Protein AF-H6VLN2-F1 (afdb_monomer_lite)

Radius of gyration: 15.15 Å; chains: 1; bounding box: 35×36×29 Å

InterPro domains:
  IPR022158 Inositol phosphatase [PF12456] (1-63)
  IPR034753 hSac2 domain [PS51791] (1-112)
  IPR040242 Tumor protein p63-regulated gene 1-like [PTHR31108] (1-113)

Sequence (113 aa):
KERLVLLTDNCLLVVFFDFVASKIHSFKRIVLKNLTSVKIGPFEYPPNSLMPRRAGTGVQLYWSREEATAVQKWNPFNRDIPYAIFSSHPLIERTLRDPDVYRVETFHVALVQ

Organism: Branchiostoma belcheri (NCBI:txid7741)

Foldseek 3Di:
DDWDWDDDPFWIKTFDADPVVRDTPDIDIGTLVQWPDKDKDFPFDDPPDPDDTDGFMKIKTARDPDQDDPVLVPDPPRPPHRMDMDTFDPCLVVDPDDSLSRHVVNVVVVSVD

Secondary structure (DSSP, 8-state):
---EEEE-SSEEEEEEEETTTTEEEEEEEEEGGG--EEEEEE----TT-SSPP--SEEEEEE--SSPPPHHHHH-TT----SEEEEE--GGGGT-SS-GGGG-HHHHHHHHH-

Structure (mmCIF, N/CA/C/O backbone):
data_AF-H6VLN2-F1
#
_entry.id   AF-H6VLN2-F1
#
loop_
_atom_site.group_PDB
_atom_site.id
_atom_site.type_symbol
_atom_site.label_atom_id
_atom_site.label_alt_id
_atom_site.label_comp_id
_atom_site.label_asym_id
_atom_site.label_entity_id
_atom_site.label_seq_id
_atom_site.pdbx_PDB_ins_code
_atom_site.Cartn_x
_atom_site.Cartn_y
_atom_site.Cartn_z
_atom_site.occupancy
_atom_site.B_iso_or_equiv
_atom_site.auth_seq_id
_atom_site.auth_comp_id
_atom_site.auth_asym_id
_atom_site.auth_atom_id
_atom_site.pdbx_PDB_model_num
ATOM 1 N N . LYS A 1 1 ? 12.086 3.810 -1.258 1.00 66.94 1 LYS A N 1
ATOM 2 C CA . LYS A 1 1 ? 12.331 2.850 -0.154 1.00 66.94 1 LYS A CA 1
ATOM 3 C C . LYS A 1 1 ? 11.311 1.741 -0.299 1.00 66.94 1 LYS A C 1
ATOM 5 O O . LYS A 1 1 ? 10.127 2.005 -0.113 1.00 66.94 1 LYS A O 1
ATOM 10 N N . GLU A 1 2 ? 11.767 0.587 -0.765 1.00 77.88 2 GLU A N 1
ATOM 11 C CA . GLU A 1 2 ? 10.911 -0.553 -1.083 1.00 77.88 2 GLU A CA 1
ATOM 12 C C . GLU A 1 2 ? 10.279 -1.118 0.192 1.00 77.88 2 GLU A C 1
ATOM 14 O O . GLU A 1 2 ? 10.823 -0.994 1.293 1.00 77.88 2 GLU A O 1
ATOM 19 N N . ARG A 1 3 ? 9.076 -1.665 0.048 1.00 88.88 3 ARG A N 1
ATOM 20 C CA . ARG A 1 3 ? 8.321 -2.278 1.136 1.00 88.88 3 ARG A CA 1
ATOM 21 C C . ARG A 1 3 ? 7.825 -3.623 0.645 1.00 88.88 3 ARG A C 1
ATOM 23 O O . ARG A 1 3 ? 7.325 -3.711 -0.473 1.00 88.88 3 ARG A O 1
ATOM 30 N N . LEU A 1 4 ? 7.937 -4.636 1.489 1.00 92.81 4 LEU A N 1
ATOM 31 C CA . LEU A 1 4 ? 7.297 -5.920 1.259 1.00 92.81 4 LEU A CA 1
ATOM 32 C C . LEU A 1 4 ? 5.866 -5.836 1.783 1.00 92.81 4 LEU A C 1
ATOM 34 O O . LEU A 1 4 ? 5.635 -5.349 2.893 1.00 92.81 4 LEU A O 1
ATOM 38 N N . VAL A 1 5 ? 4.915 -6.282 0.972 1.00 94.25 5 VAL A N 1
ATOM 39 C CA . VAL A 1 5 ? 3.496 -6.310 1.318 1.00 94.25 5 VAL A CA 1
ATOM 40 C C . VAL A 1 5 ? 3.067 -7.767 1.335 1.00 94.25 5 VAL A C 1
ATOM 42 O O . VAL A 1 5 ? 3.162 -8.450 0.322 1.00 94.25 5 VAL A O 1
ATOM 45 N N . LEU A 1 6 ? 2.644 -8.244 2.502 1.00 94.62 6 LEU A N 1
ATOM 46 C CA . LEU A 1 6 ? 2.216 -9.622 2.714 1.00 94.62 6 LEU A CA 1
ATOM 47 C C . LEU A 1 6 ? 0.736 -9.607 3.078 1.00 94.62 6 LEU A C 1
ATOM 49 O O . LEU A 1 6 ? 0.349 -9.018 4.092 1.00 94.62 6 LEU A O 1
ATOM 53 N N . LEU A 1 7 ? -0.078 -10.233 2.239 1.00 94.62 7 LEU A N 1
ATOM 54 C CA . LEU A 1 7 ? -1.498 -10.427 2.487 1.00 94.62 7 LEU A CA 1
ATOM 55 C C . LEU A 1 7 ? -1.706 -11.795 3.141 1.00 94.62 7 LEU A C 1
ATOM 57 O O . LEU A 1 7 ? -1.158 -12.795 2.689 1.00 94.62 7 LEU A O 1
ATOM 61 N N . THR A 1 8 ? -2.472 -11.814 4.224 1.00 94.44 8 THR A N 1
ATOM 62 C CA . THR A 1 8 ? -2.917 -13.029 4.919 1.00 94.44 8 THR A CA 1
ATOM 63 C C . THR A 1 8 ? -4.428 -12.964 5.084 1.00 94.44 8 THR A C 1
ATOM 65 O O . THR A 1 8 ? -5.002 -11.886 4.939 1.00 94.44 8 THR A O 1
ATOM 68 N N . ASP A 1 9 ? -5.047 -14.060 5.513 1.00 93.38 9 ASP A N 1
ATOM 69 C CA . ASP A 1 9 ? -6.502 -14.165 5.692 1.00 93.38 9 ASP A CA 1
ATOM 70 C C . ASP A 1 9 ? -7.102 -13.085 6.611 1.00 93.38 9 ASP A C 1
ATOM 72 O O . ASP A 1 9 ? -8.268 -12.725 6.495 1.00 93.38 9 ASP A O 1
ATOM 76 N N . ASN A 1 10 ? -6.321 -12.563 7.567 1.00 94.69 10 ASN A N 1
ATOM 77 C CA . ASN A 1 10 ? -6.834 -11.669 8.612 1.00 94.69 10 ASN A CA 1
ATOM 78 C C . ASN A 1 10 ? -6.149 -10.300 8.662 1.00 94.69 10 ASN A C 1
ATOM 80 O O . ASN A 1 10 ? -6.691 -9.350 9.243 1.00 94.69 10 ASN A O 1
ATOM 84 N N . CYS A 1 11 ? -4.937 -10.175 8.125 1.00 95.56 11 CYS A N 1
ATOM 85 C CA . CYS A 1 11 ? -4.209 -8.914 8.140 1.00 95.56 11 CYS A CA 1
ATOM 86 C C . CYS A 1 11 ? -3.291 -8.724 6.935 1.00 95.56 11 CYS A C 1
ATOM 88 O O . CYS A 1 11 ? -2.747 -9.667 6.368 1.00 95.56 11 CYS A O 1
ATOM 90 N N . LEU A 1 12 ? -3.044 -7.459 6.628 1.00 95.31 12 LEU A N 1
ATOM 91 C CA . LEU A 1 12 ? -2.002 -7.006 5.730 1.00 95.31 12 LEU A CA 1
ATOM 92 C C . LEU A 1 12 ? -0.775 -6.594 6.548 1.00 95.31 12 LEU A C 1
ATOM 94 O O . LEU A 1 12 ? -0.880 -5.778 7.469 1.00 95.31 12 LEU A O 1
ATOM 98 N N . LEU A 1 13 ? 0.394 -7.124 6.208 1.00 95.75 13 LEU A N 1
ATOM 99 C CA . LEU A 1 13 ? 1.664 -6.733 6.808 1.00 95.75 13 LEU A CA 1
ATOM 100 C C . LEU A 1 13 ? 2.483 -5.927 5.798 1.00 95.75 13 LEU A C 1
ATOM 102 O O . LEU A 1 13 ? 2.842 -6.419 4.732 1.00 95.75 13 LEU A O 1
ATOM 106 N N . VAL A 1 14 ? 2.798 -4.684 6.151 1.00 94.31 14 VAL A N 1
ATOM 107 C CA . VAL A 1 14 ? 3.656 -3.795 5.364 1.00 94.31 14 VAL A CA 1
ATOM 108 C C . VAL A 1 14 ? 5.008 -3.708 6.057 1.00 94.31 14 VAL A C 1
ATOM 110 O O . VAL A 1 14 ? 5.137 -3.065 7.100 1.00 94.31 14 VAL A O 1
ATOM 113 N N . VAL A 1 15 ? 6.020 -4.352 5.490 1.00 95.00 15 VAL A N 1
ATOM 114 C CA . VAL A 1 15 ? 7.366 -4.441 6.059 1.00 95.00 15 VAL A CA 1
ATOM 115 C C . VAL A 1 15 ? 8.294 -3.499 5.309 1.00 95.00 15 VAL A C 1
ATOM 117 O O . VAL A 1 15 ? 8.486 -3.611 4.100 1.00 95.00 15 VAL A O 1
ATOM 120 N N . PHE A 1 16 ? 8.902 -2.566 6.031 1.00 92.69 16 PHE A N 1
ATOM 121 C CA . PHE A 1 16 ? 10.002 -1.775 5.511 1.00 92.69 16 PHE A CA 1
ATOM 122 C C . PHE A 1 16 ? 11.298 -2.563 5.711 1.00 92.69 16 PHE A C 1
ATOM 124 O O . PHE A 1 16 ? 11.855 -2.615 6.811 1.00 92.69 16 PHE A O 1
ATOM 131 N N . PHE A 1 17 ? 11.728 -3.207 4.631 1.00 92.44 17 PHE A N 1
ATOM 132 C CA . PHE A 1 17 ? 12.889 -4.080 4.594 1.00 92.44 17 PHE A CA 1
ATOM 133 C C . PHE A 1 17 ? 14.069 -3.374 3.922 1.00 92.44 17 PHE A C 1
ATOM 135 O O . PHE A 1 17 ? 13.911 -2.695 2.907 1.00 92.44 17 PHE A O 1
ATOM 142 N N . ASP A 1 18 ? 15.250 -3.515 4.510 1.00 90.75 18 ASP A N 1
ATOM 143 C CA . ASP A 1 18 ? 16.517 -3.088 3.934 1.00 90.75 18 ASP A CA 1
ATOM 144 C C . ASP A 1 18 ? 17.152 -4.297 3.245 1.00 90.75 18 ASP A C 1
ATOM 146 O O . ASP A 1 18 ? 17.666 -5.193 3.912 1.00 90.75 18 ASP A O 1
ATOM 150 N N . PHE A 1 19 ? 17.085 -4.327 1.913 1.00 86.00 19 PHE A N 1
ATOM 151 C CA . PHE A 1 19 ? 17.624 -5.427 1.113 1.00 86.00 19 PHE A CA 1
ATOM 152 C C . PHE A 1 19 ? 19.153 -5.476 1.099 1.00 86.00 19 PHE A C 1
ATOM 154 O O . PHE A 1 19 ? 19.712 -6.547 0.890 1.00 86.00 19 PHE A O 1
ATOM 161 N N . VAL A 1 20 ? 19.834 -4.353 1.349 1.00 90.06 20 VAL A N 1
ATOM 162 C CA . VAL A 1 20 ? 21.303 -4.313 1.368 1.00 90.06 20 VAL A CA 1
ATOM 163 C C . VAL A 1 20 ? 21.811 -4.906 2.676 1.00 90.06 20 VAL A C 1
ATOM 165 O O . VAL A 1 20 ? 22.664 -5.786 2.671 1.00 90.06 20 VAL A O 1
ATOM 168 N N . ALA A 1 21 ? 21.247 -4.469 3.803 1.00 91.94 21 ALA A N 1
ATOM 169 C CA . ALA A 1 21 ? 21.624 -4.966 5.125 1.00 91.94 21 ALA A CA 1
ATOM 170 C C . ALA A 1 21 ? 20.825 -6.204 5.577 1.00 91.94 21 ALA A C 1
ATOM 172 O O . ALA A 1 21 ? 21.035 -6.681 6.689 1.00 91.94 21 ALA A O 1
ATOM 173 N N . SER A 1 22 ? 19.895 -6.701 4.753 1.00 89.50 22 SER A N 1
ATOM 174 C CA . SER A 1 22 ? 18.994 -7.829 5.050 1.00 89.50 22 SER A CA 1
ATOM 175 C C . SER A 1 22 ? 18.285 -7.722 6.407 1.00 89.50 22 SER A C 1
ATOM 177 O O . SER A 1 22 ? 18.178 -8.695 7.152 1.00 89.50 22 SER A O 1
ATOM 179 N N . LYS A 1 23 ? 17.800 -6.524 6.752 1.00 92.50 23 LYS A N 1
ATOM 180 C CA . LYS A 1 23 ? 17.183 -6.243 8.060 1.00 92.50 23 LYS A CA 1
ATOM 181 C C . LYS A 1 23 ? 15.812 -5.599 7.932 1.00 92.50 23 LYS A C 1
ATOM 183 O O . LYS A 1 23 ? 15.556 -4.786 7.044 1.00 92.50 23 LYS A O 1
ATOM 188 N N . ILE A 1 24 ? 14.938 -5.904 8.885 1.00 92.69 24 ILE A N 1
ATOM 189 C CA . ILE A 1 24 ? 13.654 -5.217 9.026 1.00 92.69 24 ILE A CA 1
ATOM 190 C C . ILE A 1 24 ? 13.903 -3.889 9.742 1.00 92.69 24 ILE A C 1
ATOM 192 O O . ILE A 1 24 ? 14.370 -3.869 10.877 1.00 92.69 24 ILE A O 1
ATOM 196 N N . HIS A 1 25 ? 13.579 -2.773 9.092 1.00 91.62 25 HIS A N 1
ATOM 197 C CA . HIS A 1 25 ? 13.654 -1.456 9.721 1.00 91.62 25 HIS A CA 1
ATOM 198 C C . HIS A 1 25 ? 12.403 -1.155 10.555 1.00 91.62 25 HIS A C 1
ATOM 200 O O . HIS A 1 25 ? 12.488 -0.616 11.653 1.00 91.62 25 HIS A O 1
ATOM 206 N N . SER A 1 26 ? 11.226 -1.486 10.023 1.00 91.69 26 SER A N 1
ATOM 207 C CA . SER A 1 26 ? 9.941 -1.343 10.712 1.00 91.69 26 SER A CA 1
ATOM 208 C C . SER A 1 26 ? 8.871 -2.158 9.998 1.00 91.69 26 SER A C 1
ATOM 210 O O . SER A 1 26 ? 8.992 -2.395 8.798 1.00 91.69 26 SER A O 1
ATOM 212 N N . PHE A 1 27 ? 7.783 -2.503 10.676 1.00 93.31 27 PHE A N 1
ATOM 213 C CA . PHE A 1 27 ? 6.614 -3.108 10.040 1.00 93.31 27 PHE A CA 1
ATOM 214 C C . PHE A 1 27 ? 5.321 -2.463 10.543 1.00 93.31 27 PHE A C 1
ATOM 216 O O . PHE A 1 27 ? 5.276 -1.910 11.640 1.00 93.31 27 PHE A O 1
ATOM 223 N N . LYS A 1 28 ? 4.266 -2.530 9.730 1.00 92.62 28 LYS A N 1
ATOM 224 C CA . LYS A 1 28 ? 2.911 -2.097 10.078 1.00 92.62 28 LYS A CA 1
ATOM 225 C C . LYS A 1 28 ? 1.948 -3.234 9.779 1.00 92.62 28 LYS A C 1
ATOM 227 O O . LYS A 1 28 ? 1.883 -3.702 8.646 1.00 92.62 28 LYS A O 1
ATOM 232 N N . ARG A 1 29 ? 1.212 -3.670 10.797 1.00 94.69 29 ARG A N 1
ATOM 233 C CA . ARG A 1 29 ? 0.136 -4.654 10.663 1.00 94.69 29 ARG A CA 1
ATOM 234 C C . ARG A 1 29 ? -1.196 -3.919 10.567 1.00 94.69 29 ARG A C 1
ATOM 236 O O . ARG A 1 29 ? -1.509 -3.110 11.434 1.00 94.69 29 ARG A O 1
ATOM 243 N N . ILE A 1 30 ? -1.968 -4.209 9.529 1.00 93.81 30 ILE A N 1
ATOM 244 C CA . ILE A 1 30 ? -3.299 -3.648 9.28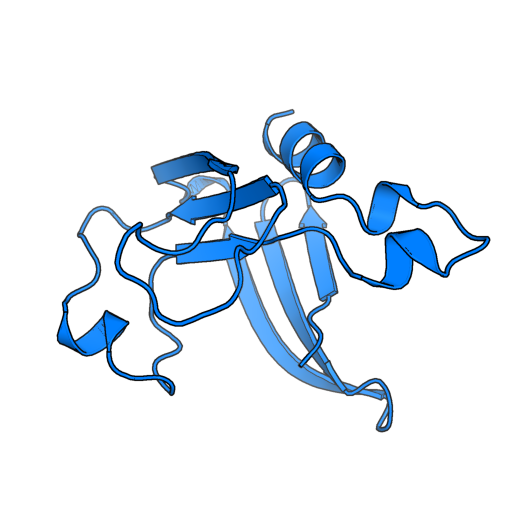4 1.00 93.81 30 ILE A CA 1
ATOM 245 C C . ILE A 1 30 ? -4.280 -4.816 9.297 1.00 93.81 30 ILE A C 1
ATOM 247 O O . ILE A 1 30 ? -4.180 -5.721 8.476 1.00 93.81 30 ILE A O 1
ATOM 251 N N . VAL A 1 31 ? -5.202 -4.837 10.254 1.00 94.44 31 VAL A N 1
ATOM 252 C CA . VAL A 1 31 ? -6.222 -5.891 10.338 1.00 94.44 31 VAL A CA 1
ATOM 253 C C . VAL A 1 31 ? -7.271 -5.643 9.256 1.00 94.44 31 VAL A C 1
ATOM 255 O O . VAL A 1 31 ? -7.822 -4.546 9.194 1.00 94.44 31 VAL A O 1
ATOM 258 N N . LEU A 1 32 ? -7.562 -6.650 8.427 1.00 93.75 32 LEU A N 1
ATOM 259 C CA . LEU A 1 32 ? -8.475 -6.495 7.286 1.00 93.75 32 LEU A CA 1
ATOM 260 C C . LEU A 1 32 ? -9.897 -6.144 7.735 1.00 93.75 32 LEU A C 1
ATOM 262 O O . LEU A 1 32 ? -10.543 -5.301 7.128 1.00 93.75 32 LEU A O 1
ATOM 266 N N . LYS A 1 33 ? -10.338 -6.687 8.877 1.00 92.75 33 LYS A N 1
ATOM 267 C CA . LYS A 1 33 ? -11.642 -6.372 9.491 1.00 92.75 33 LYS A CA 1
ATOM 268 C C . LYS A 1 33 ? -11.826 -4.895 9.859 1.00 92.75 33 LYS A C 1
ATOM 270 O O . LYS A 1 33 ? -12.958 -4.457 10.025 1.00 92.75 33 LYS A O 1
ATOM 275 N N . ASN A 1 34 ? -10.737 -4.138 10.004 1.00 92.50 34 ASN A N 1
ATOM 276 C CA . ASN A 1 34 ? -10.791 -2.715 10.341 1.00 92.50 34 ASN A CA 1
ATOM 277 C C . ASN A 1 34 ? -10.793 -1.817 9.097 1.00 92.50 34 ASN A C 1
ATOM 279 O O . ASN A 1 34 ? -10.824 -0.596 9.238 1.00 92.50 34 ASN A O 1
ATOM 283 N N . LEU A 1 35 ? -10.713 -2.385 7.890 1.00 93.62 35 LEU A N 1
ATOM 284 C CA . LEU A 1 35 ? -10.795 -1.607 6.661 1.00 93.62 35 LEU A CA 1
ATOM 285 C C . LEU A 1 35 ? -12.204 -1.025 6.519 1.00 93.62 35 LEU A C 1
ATOM 287 O O . LEU A 1 35 ? -13.193 -1.747 6.452 1.00 93.62 35 LEU A O 1
ATOM 291 N N . THR A 1 36 ? -12.279 0.299 6.449 1.00 93.88 36 THR A N 1
ATOM 292 C CA . THR A 1 36 ? -13.511 1.042 6.172 1.00 93.88 36 THR A CA 1
ATOM 293 C C . THR A 1 36 ? -13.763 1.126 4.668 1.00 93.88 36 THR A C 1
ATOM 295 O O . THR A 1 36 ? -14.906 1.117 4.224 1.00 93.88 36 THR A O 1
ATOM 298 N N . SER A 1 37 ? -12.701 1.262 3.867 1.00 92.50 37 SER A N 1
ATOM 299 C CA . SER A 1 37 ? -12.812 1.430 2.417 1.00 92.50 37 SER A CA 1
ATOM 300 C C . SER A 1 37 ? -11.567 0.925 1.694 1.00 92.50 37 SER A C 1
ATOM 302 O O . SER A 1 37 ? -10.437 1.157 2.134 1.00 92.50 37 SER A O 1
ATOM 304 N N . VAL A 1 38 ? -11.796 0.280 0.552 1.00 93.88 38 VAL A N 1
ATOM 305 C CA . VAL A 1 38 ? -10.785 -0.071 -0.446 1.00 93.88 38 VAL A CA 1
ATOM 306 C C . VAL A 1 38 ? -11.169 0.634 -1.742 1.00 93.88 38 VAL A C 1
ATOM 308 O O . VAL A 1 38 ? -12.310 0.527 -2.188 1.00 93.88 38 VAL A O 1
ATOM 311 N N . LYS A 1 39 ? -10.243 1.394 -2.326 1.00 93.56 39 LYS A N 1
ATOM 312 C C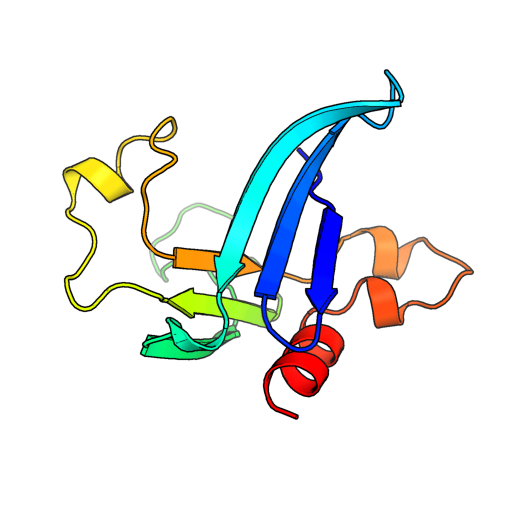A . LYS A 1 39 ? -10.450 2.108 -3.592 1.00 93.56 39 LYS A CA 1
ATOM 313 C C . LYS A 1 39 ? -9.371 1.699 -4.581 1.00 93.56 39 LYS A C 1
ATOM 315 O O . LYS A 1 39 ? -8.196 1.679 -4.224 1.00 93.56 39 LYS A O 1
ATOM 320 N N . ILE A 1 40 ? -9.765 1.430 -5.817 1.00 94.44 40 ILE A N 1
ATOM 321 C CA . ILE A 1 40 ? -8.860 1.199 -6.943 1.00 94.44 40 ILE A CA 1
ATOM 322 C C . ILE A 1 40 ? -9.128 2.254 -8.013 1.00 94.44 40 ILE A C 1
ATOM 324 O O . ILE A 1 40 ? -10.275 2.641 -8.233 1.00 94.44 40 ILE A O 1
ATOM 328 N N . GLY A 1 41 ? -8.079 2.758 -8.654 1.00 92.81 41 GLY A N 1
ATOM 329 C CA . GLY A 1 41 ? -8.234 3.759 -9.702 1.00 92.81 41 GLY A CA 1
ATOM 330 C C . GLY A 1 41 ? -6.911 4.257 -10.274 1.00 92.81 41 GLY A C 1
ATOM 331 O O . GLY A 1 41 ? -5.846 3.781 -9.869 1.00 92.81 41 GLY A O 1
ATOM 332 N N . PRO A 1 42 ? -6.968 5.216 -11.214 1.00 90.94 42 PRO A N 1
ATOM 333 C CA . PRO A 1 42 ? -5.778 5.822 -11.792 1.00 90.94 42 PRO A CA 1
ATOM 334 C C . PRO A 1 42 ? -4.976 6.564 -10.718 1.00 90.94 42 PRO A C 1
ATOM 336 O O . PRO A 1 42 ? -5.511 7.375 -9.958 1.00 90.94 42 PRO A O 1
ATOM 339 N N . PHE A 1 43 ? -3.677 6.279 -10.643 1.00 88.06 43 PHE A N 1
ATOM 340 C CA . PHE A 1 43 ? -2.759 6.905 -9.701 1.00 88.06 43 PHE A CA 1
ATOM 341 C C 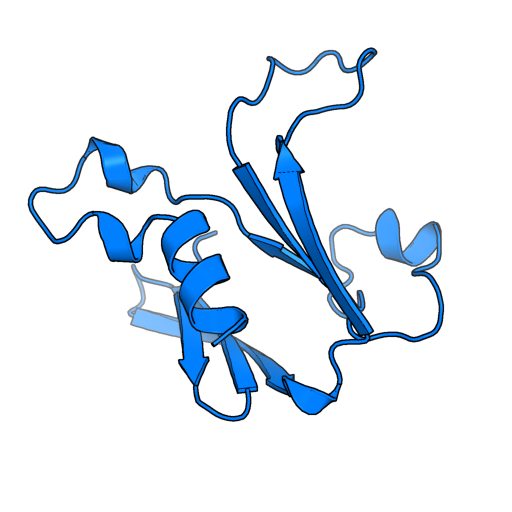. PHE A 1 43 ? -2.042 8.088 -10.345 1.00 88.06 43 PHE A C 1
ATOM 343 O O . PHE A 1 43 ? -0.851 8.044 -10.662 1.00 88.06 43 PHE A O 1
ATOM 350 N N . GLU A 1 44 ? -2.813 9.153 -10.532 1.00 86.56 44 GLU A N 1
ATOM 351 C CA . GLU A 1 44 ? -2.408 10.352 -11.254 1.00 86.56 44 GLU A CA 1
ATOM 352 C C . GLU A 1 44 ? -2.209 11.545 -10.313 1.00 86.56 44 GLU A C 1
ATOM 354 O O . GLU A 1 44 ? -2.779 11.628 -9.222 1.00 86.56 44 GLU A O 1
ATOM 359 N N . TYR A 1 45 ? -1.375 12.491 -10.745 1.00 84.56 45 TYR A N 1
ATOM 360 C CA . TYR A 1 45 ? -1.257 13.779 -10.071 1.00 84.56 45 TYR A CA 1
ATOM 361 C C . TYR A 1 45 ? -2.467 14.673 -10.381 1.00 84.56 45 TYR A C 1
ATOM 363 O O . TYR A 1 45 ? -3.100 14.506 -11.423 1.00 84.56 45 TYR A O 1
ATOM 371 N N . PRO A 1 46 ? -2.765 15.670 -9.524 1.00 85.06 46 PRO A N 1
ATOM 372 C CA . PRO A 1 46 ? -3.780 16.671 -9.827 1.00 85.06 46 PRO A CA 1
ATOM 373 C C . PRO A 1 46 ? -3.519 17.365 -11.177 1.00 85.06 46 PRO A C 1
ATOM 375 O O . PRO A 1 46 ? -2.352 17.562 -11.527 1.00 85.06 46 PRO A O 1
ATOM 378 N N . PRO A 1 47 ? -4.565 17.818 -11.895 1.00 82.31 47 PRO A N 1
ATOM 379 C CA . PRO A 1 47 ? -4.430 18.391 -13.240 1.00 82.31 47 PRO A CA 1
ATOM 380 C C . PRO A 1 47 ? -3.445 19.565 -13.343 1.00 82.31 47 PRO A C 1
ATOM 382 O O . PRO A 1 47 ? -2.779 19.719 -14.360 1.00 82.31 47 PRO A O 1
ATOM 385 N N . ASN A 1 48 ? -3.323 20.361 -12.276 1.00 85.75 48 ASN A N 1
ATOM 386 C CA . ASN A 1 48 ? -2.455 21.542 -12.214 1.00 85.75 48 ASN A CA 1
ATOM 387 C C . ASN A 1 48 ? -1.047 21.239 -11.660 1.00 85.75 48 ASN A C 1
ATOM 389 O O . ASN A 1 48 ? -0.333 22.149 -11.243 1.00 85.75 48 ASN A O 1
ATOM 393 N N . SER A 1 49 ? -0.656 19.966 -11.577 1.00 85.19 49 SER A N 1
ATOM 394 C CA . SER A 1 49 ? 0.675 19.573 -11.114 1.00 85.19 49 SER A CA 1
ATOM 395 C C . SER A 1 49 ? 1.741 19.884 -12.166 1.00 85.19 49 SER A C 1
ATOM 397 O O . SER A 1 49 ? 1.565 19.587 -13.343 1.00 85.19 49 SER A O 1
ATOM 399 N N . LEU A 1 50 ? 2.885 20.415 -11.726 1.00 88.31 50 LEU A N 1
ATOM 400 C CA . LEU A 1 50 ? 4.075 20.606 -12.570 1.00 88.31 50 LEU A CA 1
ATOM 401 C C . LEU A 1 50 ? 4.865 19.302 -12.788 1.00 88.31 50 LEU A C 1
ATOM 403 O O . LEU A 1 50 ? 5.854 19.287 -13.519 1.00 88.31 50 LEU A O 1
ATOM 407 N N . MET A 1 51 ? 4.476 18.212 -12.119 1.00 85.94 51 MET A N 1
ATOM 408 C CA . MET A 1 51 ? 5.135 16.917 -12.266 1.00 85.94 51 MET A CA 1
ATOM 409 C C . MET A 1 51 ? 4.700 16.215 -13.559 1.00 85.94 51 MET A C 1
ATOM 411 O O . MET A 1 51 ? 3.547 16.357 -13.971 1.00 85.94 51 MET A O 1
ATOM 415 N N . PRO A 1 52 ? 5.581 15.400 -14.171 1.00 82.69 52 PRO A N 1
ATOM 416 C CA . PRO A 1 52 ? 5.206 14.541 -15.287 1.00 82.69 52 PRO A CA 1
ATOM 417 C C . PRO A 1 52 ? 3.979 13.696 -14.945 1.00 82.69 52 PRO A C 1
ATOM 419 O O . PRO A 1 52 ? 3.814 13.259 -13.799 1.00 82.69 52 PRO A O 1
ATOM 422 N N . ARG A 1 53 ? 3.127 13.433 -15.944 1.00 76.81 53 ARG A N 1
ATOM 423 C CA . ARG A 1 53 ? 1.974 12.551 -15.752 1.00 76.81 53 ARG A CA 1
ATOM 424 C C . ARG A 1 53 ? 2.459 11.192 -15.270 1.00 76.81 53 ARG A C 1
ATOM 426 O O . ARG A 1 53 ? 3.245 10.523 -15.936 1.00 76.81 53 ARG A O 1
ATOM 433 N N . ARG A 1 54 ? 1.965 10.792 -14.104 1.00 78.88 54 ARG A N 1
ATOM 434 C CA . ARG A 1 54 ? 2.161 9.449 -13.587 1.00 78.88 54 ARG A CA 1
ATOM 435 C C . ARG A 1 54 ? 1.066 8.566 -14.164 1.00 78.88 54 ARG A C 1
ATOM 437 O O . ARG A 1 54 ? -0.091 8.756 -13.823 1.00 78.88 54 ARG A O 1
ATOM 444 N N . ALA A 1 55 ? 1.433 7.638 -15.039 1.00 77.81 55 ALA A N 1
ATOM 445 C CA . ALA A 1 55 ? 0.519 6.611 -15.520 1.00 77.81 55 ALA A CA 1
ATOM 446 C C . ALA A 1 55 ? 0.605 5.379 -14.608 1.00 77.81 55 ALA A C 1
ATOM 448 O O . ALA A 1 55 ? 1.700 4.968 -14.218 1.00 77.81 55 ALA A O 1
ATOM 449 N N . GLY A 1 56 ? -0.542 4.801 -14.255 1.00 85.12 56 GLY A N 1
ATOM 450 C CA . GLY A 1 56 ? -0.621 3.541 -13.518 1.00 85.12 56 GLY A CA 1
ATOM 451 C C . GLY A 1 56 ? -1.861 3.435 -12.638 1.00 85.12 56 GLY A C 1
ATOM 452 O O . GLY A 1 56 ? -2.542 4.425 -12.386 1.00 85.12 56 GLY A O 1
ATOM 453 N N . THR A 1 57 ? -2.130 2.231 -12.146 1.00 91.69 57 THR A N 1
ATOM 454 C CA . THR A 1 57 ? -3.203 1.958 -11.185 1.00 91.69 57 THR A CA 1
ATOM 455 C C . THR A 1 57 ? -2.669 2.062 -9.760 1.00 91.69 57 THR A C 1
ATOM 457 O O . THR A 1 57 ? -1.526 1.688 -9.470 1.00 91.69 57 THR A O 1
ATOM 460 N N . GLY A 1 58 ? -3.500 2.562 -8.852 1.00 93.69 58 GLY A N 1
ATOM 461 C CA . GLY A 1 58 ? -3.244 2.567 -7.420 1.00 93.69 58 GLY A CA 1
ATOM 462 C C . GLY A 1 58 ? -4.377 1.902 -6.652 1.00 93.69 58 GLY A C 1
ATOM 463 O O . GLY A 1 58 ? -5.544 2.013 -7.027 1.00 93.69 58 GLY A O 1
ATOM 464 N N . VAL A 1 59 ? -4.026 1.240 -5.551 1.00 95.44 59 VAL A N 1
ATOM 465 C CA . VAL A 1 59 ? -4.976 0.685 -4.581 1.00 95.44 59 VAL A CA 1
ATOM 466 C C . VAL A 1 59 ? -4.791 1.411 -3.260 1.00 95.44 59 VAL A C 1
ATOM 468 O O . VAL A 1 59 ? -3.712 1.372 -2.668 1.00 95.44 59 VAL A O 1
ATOM 471 N N . GLN A 1 60 ? -5.843 2.076 -2.797 1.00 94.31 60 GLN A N 1
ATOM 472 C CA . GLN A 1 60 ? -5.891 2.761 -1.516 1.00 94.31 60 GLN A CA 1
ATOM 473 C C . GLN A 1 60 ? -6.703 1.949 -0.510 1.00 94.31 60 GLN A C 1
ATOM 475 O O . GLN A 1 60 ? -7.855 1.601 -0.755 1.00 94.31 60 GLN A O 1
ATOM 480 N N . LEU A 1 61 ? -6.111 1.727 0.658 1.00 94.50 61 LEU A N 1
ATOM 481 C CA . LEU A 1 61 ? -6.748 1.134 1.826 1.00 94.50 61 LEU A CA 1
ATOM 482 C C . LEU A 1 61 ? -6.962 2.206 2.880 1.00 94.50 61 LEU A C 1
ATOM 484 O O . LEU A 1 61 ? -6.027 2.945 3.184 1.00 94.50 61 LEU A O 1
ATOM 488 N N . TYR A 1 62 ? -8.156 2.258 3.457 1.00 94.75 62 TYR A N 1
ATOM 489 C CA . TYR A 1 62 ? -8.529 3.192 4.512 1.00 94.75 62 TYR A CA 1
ATOM 490 C C . TYR A 1 62 ? -9.100 2.426 5.706 1.00 94.75 62 TYR A C 1
ATOM 492 O O . TYR A 1 62 ? -10.005 1.616 5.526 1.00 94.75 62 TYR A O 1
ATOM 500 N N . TRP A 1 63 ? -8.595 2.672 6.917 1.00 93.31 63 TRP A N 1
ATOM 501 C CA . TRP A 1 63 ? -9.005 1.946 8.139 1.00 93.31 63 TRP A CA 1
ATOM 502 C C . TRP A 1 63 ? -9.333 2.859 9.326 1.00 93.31 63 TRP A C 1
ATOM 504 O O . TRP A 1 63 ? -9.288 2.437 10.480 1.00 93.31 63 TRP A O 1
ATOM 514 N N . SER A 1 64 ? -9.639 4.128 9.061 1.00 90.81 64 SER A N 1
ATOM 515 C CA . SER A 1 64 ? -10.226 5.033 10.055 1.00 90.81 64 SER A CA 1
ATOM 516 C C . SER A 1 64 ? -11.673 5.345 9.697 1.00 90.81 64 SER A C 1
ATOM 518 O O . SER A 1 64 ? -12.096 5.182 8.550 1.00 90.81 64 SER A O 1
ATOM 520 N N . ARG A 1 65 ? -12.438 5.775 10.699 1.00 84.31 65 ARG A N 1
ATOM 521 C CA . ARG A 1 65 ? -13.762 6.383 10.515 1.00 84.31 65 ARG A CA 1
ATOM 522 C C . ARG A 1 65 ? -13.664 7.892 10.298 1.00 84.31 65 ARG A C 1
ATOM 524 O O . ARG A 1 65 ? -14.497 8.461 9.609 1.00 84.31 65 ARG A O 1
ATOM 531 N N . GLU A 1 66 ? -12.639 8.513 10.870 1.00 87.25 66 GLU A N 1
ATOM 532 C CA . GLU A 1 66 ? -12.357 9.941 10.749 1.00 87.25 66 GLU A CA 1
ATOM 533 C C . GLU A 1 66 ? -11.348 10.199 9.638 1.00 87.25 66 GLU A C 1
ATOM 535 O O . GLU A 1 66 ? -10.401 9.422 9.466 1.00 87.25 66 GLU A O 1
ATOM 540 N N . GLU A 1 67 ? -11.526 11.308 8.919 1.00 86.38 67 GLU A N 1
ATOM 541 C CA . GLU A 1 67 ? -10.563 11.738 7.916 1.00 86.38 67 GLU A CA 1
ATOM 542 C C . GLU A 1 67 ? -9.236 12.173 8.543 1.00 86.38 67 GLU A C 1
ATOM 544 O O . GLU A 1 67 ? -9.186 12.837 9.575 1.00 86.38 67 GLU A O 1
ATOM 549 N N . ALA A 1 68 ? -8.134 11.861 7.857 1.00 88.31 68 ALA A N 1
ATOM 550 C CA . ALA A 1 68 ? -6.823 12.336 8.275 1.00 88.31 68 ALA A CA 1
ATOM 551 C C . ALA A 1 68 ? -6.759 13.865 8.147 1.00 88.31 68 ALA A C 1
ATOM 553 O O . ALA A 1 68 ? -7.100 14.425 7.094 1.00 88.31 68 ALA A O 1
ATOM 554 N N . THR A 1 69 ? -6.282 14.532 9.196 1.00 89.44 69 THR A N 1
ATOM 555 C CA . THR A 1 69 ? -6.207 15.995 9.242 1.00 89.44 69 THR A CA 1
ATOM 556 C C . THR A 1 69 ? -5.201 16.534 8.223 1.00 89.44 69 THR A C 1
ATOM 558 O O . THR A 1 69 ? -4.288 15.831 7.777 1.00 89.44 69 THR A O 1
ATOM 561 N N . ALA A 1 70 ? -5.333 17.810 7.850 1.00 87.44 70 ALA A N 1
ATOM 562 C CA . ALA A 1 70 ? -4.394 18.455 6.930 1.00 87.44 70 ALA A CA 1
ATOM 563 C C . ALA A 1 70 ? -2.947 18.416 7.457 1.00 87.44 70 ALA A C 1
ATOM 565 O O . ALA A 1 70 ? -2.024 18.128 6.700 1.00 87.44 70 ALA A O 1
ATOM 566 N N . VAL A 1 71 ? -2.759 18.606 8.768 1.00 88.50 71 VAL A N 1
ATOM 567 C CA . VAL A 1 71 ? -1.442 18.539 9.426 1.00 88.50 71 VAL A CA 1
ATOM 568 C C . VAL A 1 71 ? -0.849 17.133 9.332 1.00 88.50 71 VAL A C 1
ATOM 570 O O . VAL A 1 71 ? 0.325 16.973 9.000 1.00 88.50 71 VAL A O 1
ATOM 573 N N . GLN A 1 72 ? -1.668 16.099 9.556 1.00 88.44 72 GLN A N 1
ATOM 574 C CA . GLN A 1 72 ? -1.234 14.710 9.417 1.00 88.44 72 GLN A CA 1
ATOM 575 C C . GLN A 1 72 ? -0.827 14.368 7.982 1.00 88.44 72 GLN A C 1
ATOM 577 O O . GLN A 1 72 ? 0.137 13.627 7.805 1.00 88.44 72 GLN A O 1
ATOM 582 N N . LYS A 1 73 ? -1.560 14.887 6.987 1.00 88.38 73 LYS A N 1
ATOM 583 C CA . LYS A 1 73 ? -1.290 14.690 5.554 1.00 88.38 73 LYS A CA 1
ATOM 584 C C . LYS A 1 73 ? -0.036 15.441 5.091 1.00 88.38 73 LYS A C 1
ATOM 586 O O . LYS A 1 73 ? 0.680 14.934 4.236 1.00 88.38 73 LYS A O 1
ATOM 591 N N . TRP A 1 74 ? 0.218 16.633 5.632 1.00 86.38 74 TRP A N 1
ATOM 592 C CA . TRP A 1 74 ? 1.341 17.478 5.222 1.00 86.38 74 TRP A CA 1
ATOM 593 C C . TRP A 1 74 ? 2.681 17.023 5.812 1.00 86.38 74 TRP A C 1
ATOM 595 O O . TRP A 1 74 ? 3.718 17.205 5.183 1.00 86.38 74 TRP A O 1
ATOM 605 N N . ASN A 1 75 ? 2.678 16.402 6.997 1.00 89.94 75 ASN A N 1
ATOM 606 C CA . ASN A 1 75 ? 3.902 15.945 7.652 1.00 89.94 75 ASN A CA 1
ATOM 607 C C . ASN A 1 75 ? 4.480 14.672 6.983 1.00 89.94 75 ASN A C 1
ATOM 609 O O . ASN A 1 75 ? 3.918 13.587 7.156 1.00 89.94 75 ASN A O 1
ATOM 613 N N . PRO A 1 76 ? 5.647 14.744 6.312 1.00 84.19 76 PRO A N 1
ATOM 614 C CA . PRO A 1 76 ? 6.243 13.601 5.611 1.00 84.19 76 PRO A CA 1
ATOM 615 C C . PRO A 1 76 ? 6.793 12.515 6.549 1.00 84.19 76 PRO A C 1
ATOM 617 O O . PRO A 1 76 ? 7.070 11.397 6.109 1.00 84.19 76 PRO A O 1
ATOM 620 N N . PHE A 1 77 ? 6.966 12.824 7.838 1.00 84.12 77 PHE A N 1
ATOM 621 C CA . PHE A 1 77 ? 7.445 11.886 8.854 1.00 84.12 77 PHE A CA 1
ATOM 622 C C . PHE A 1 77 ? 6.315 11.239 9.652 1.00 84.12 77 PHE A C 1
ATOM 624 O O . PHE A 1 77 ? 6.575 10.329 10.441 1.00 84.12 77 PHE A O 1
ATOM 631 N N . ASN A 1 78 ? 5.069 11.671 9.445 1.00 85.62 78 ASN A N 1
ATOM 632 C CA . ASN A 1 78 ? 3.929 11.082 10.121 1.00 85.62 78 ASN A CA 1
ATOM 633 C C . ASN A 1 78 ? 3.676 9.654 9.608 1.00 85.62 78 ASN A C 1
ATOM 635 O O . ASN A 1 78 ? 3.472 9.425 8.416 1.00 85.62 78 ASN A O 1
ATOM 639 N N . ARG A 1 79 ? 3.681 8.681 10.524 1.00 82.75 79 ARG A N 1
ATOM 640 C CA . ARG A 1 79 ? 3.428 7.258 10.231 1.00 82.75 79 ARG A CA 1
ATOM 641 C C . ARG A 1 79 ? 2.028 6.802 10.652 1.00 82.75 79 ARG A C 1
ATOM 643 O O . ARG A 1 79 ? 1.579 5.724 10.238 1.00 82.75 79 ARG A O 1
ATOM 650 N N . ASP A 1 80 ? 1.319 7.658 11.381 1.00 85.06 80 ASP A N 1
ATOM 651 C CA . ASP A 1 80 ? 0.012 7.395 11.988 1.00 85.06 80 ASP A CA 1
ATOM 652 C C . ASP A 1 80 ? -1.126 7.915 11.112 1.00 85.06 80 ASP A C 1
ATOM 654 O O . ASP A 1 80 ? -2.170 8.366 11.572 1.00 85.06 80 ASP A O 1
ATOM 658 N N . ILE A 1 81 ? -0.915 7.840 9.799 1.00 90.12 81 ILE A N 1
ATOM 659 C CA . ILE A 1 81 ? -1.946 8.126 8.816 1.00 90.12 81 ILE A CA 1
ATOM 660 C C . ILE A 1 81 ? -2.779 6.844 8.626 1.00 90.12 81 ILE A C 1
ATOM 662 O O . ILE A 1 81 ? -2.197 5.761 8.445 1.00 90.12 81 ILE A O 1
ATOM 666 N N . PRO A 1 82 ? -4.122 6.924 8.668 1.00 92.31 82 PRO A N 1
ATOM 667 C CA . PRO A 1 82 ? -5.000 5.758 8.627 1.00 92.31 82 PRO A CA 1
ATOM 668 C C . PRO A 1 82 ? -5.295 5.251 7.207 1.00 92.31 82 PRO A C 1
ATOM 670 O O . PRO A 1 82 ? -6.379 4.732 6.930 1.00 92.31 82 PRO A O 1
ATOM 673 N N . TYR A 1 83 ? -4.344 5.425 6.291 1.00 92.81 83 TYR A N 1
ATOM 674 C CA . TYR A 1 83 ? -4.437 4.869 4.952 1.00 92.81 83 TYR A CA 1
ATOM 675 C C . TYR A 1 83 ? -3.081 4.441 4.403 1.00 92.81 83 TYR A C 1
ATOM 677 O O . TYR A 1 83 ? -2.026 4.925 4.820 1.00 92.81 83 TYR A O 1
ATOM 685 N N . ALA A 1 84 ? -3.121 3.519 3.448 1.00 92.25 84 ALA A N 1
ATOM 686 C CA . ALA A 1 84 ? -1.978 3.091 2.656 1.00 92.25 84 ALA A CA 1
ATOM 687 C C . ALA A 1 84 ? -2.372 3.102 1.184 1.00 92.25 84 ALA A C 1
ATOM 689 O O . ALA A 1 84 ? -3.499 2.757 0.845 1.00 92.25 84 ALA A O 1
ATOM 690 N N . ILE A 1 85 ? -1.444 3.508 0.324 1.00 92.44 85 ILE A N 1
ATOM 691 C CA . ILE A 1 85 ? -1.627 3.483 -1.125 1.00 92.44 85 ILE A CA 1
ATOM 692 C C . ILE A 1 85 ? -0.508 2.629 -1.704 1.00 92.44 85 ILE A C 1
ATOM 694 O O . ILE A 1 85 ? 0.667 2.853 -1.397 1.00 92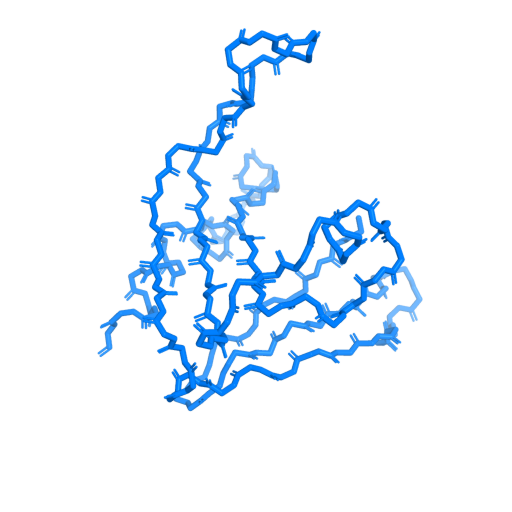.44 85 ILE A O 1
ATOM 698 N N . PHE A 1 86 ? -0.882 1.659 -2.526 1.00 93.31 86 PH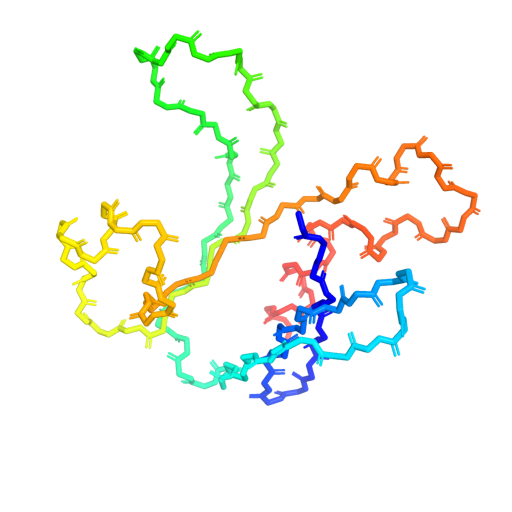E A N 1
ATOM 699 C CA . PHE A 1 86 ? 0.025 0.782 -3.249 1.00 93.31 86 PHE A CA 1
ATOM 700 C C . PHE A 1 86 ? -0.101 1.038 -4.746 1.00 93.31 86 PHE A C 1
ATOM 702 O O . PHE A 1 86 ? -1.166 1.405 -5.233 1.00 93.31 86 PHE A O 1
ATOM 709 N N . SER A 1 87 ? 0.994 0.841 -5.465 1.00 92.69 87 SER A N 1
ATOM 710 C CA . SER A 1 87 ? 1.053 0.882 -6.924 1.00 92.69 87 SER A CA 1
ATOM 711 C C . SER A 1 87 ? 1.964 -0.240 -7.401 1.00 92.69 87 SER A C 1
ATOM 713 O O . SER A 1 87 ? 2.819 -0.690 -6.632 1.00 92.69 87 SER A O 1
ATOM 715 N N . SER A 1 88 ? 1.825 -0.645 -8.659 1.00 91.44 88 SER A N 1
ATOM 716 C CA . SER A 1 88 ? 2.652 -1.704 -9.241 1.00 91.44 88 SER A CA 1
ATOM 717 C C . SER A 1 88 ? 4.147 -1.373 -9.144 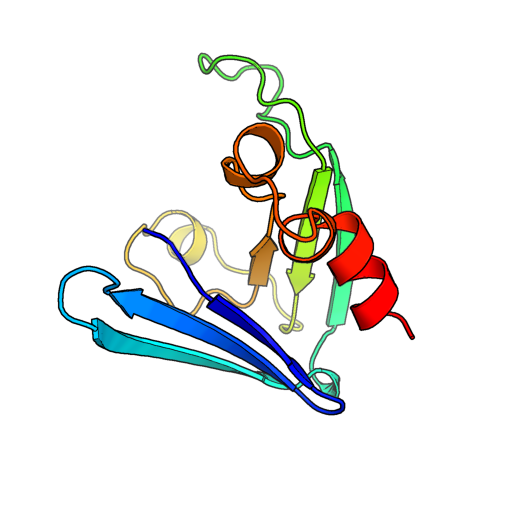1.00 91.44 88 SER A C 1
ATOM 719 O O . SER A 1 88 ? 4.555 -0.208 -9.234 1.00 91.44 88 SER A O 1
ATOM 721 N N . HIS A 1 89 ? 4.966 -2.395 -8.899 1.00 89.75 89 HIS A N 1
ATOM 722 C CA . HIS A 1 89 ? 6.402 -2.228 -8.693 1.00 89.75 89 HIS A CA 1
ATOM 723 C C . HIS A 1 89 ? 7.136 -2.080 -10.039 1.00 89.75 89 HIS A C 1
ATOM 725 O O . HIS A 1 89 ? 6.880 -2.878 -10.939 1.00 89.75 89 HIS A O 1
ATOM 731 N N . PRO A 1 90 ? 8.115 -1.162 -10.188 1.00 87.25 90 PRO A N 1
ATOM 732 C CA . PRO A 1 90 ? 8.833 -0.963 -11.458 1.00 87.25 90 PRO A CA 1
ATOM 733 C C . PRO A 1 90 ? 9.599 -2.193 -11.968 1.00 87.25 90 PRO A C 1
ATOM 735 O O . PRO A 1 90 ? 9.931 -2.281 -13.145 1.00 87.25 90 PRO A O 1
ATOM 738 N N . LEU A 1 91 ? 9.893 -3.158 -11.089 1.00 86.50 91 LEU A N 1
ATOM 739 C CA . LEU A 1 91 ? 10.553 -4.412 -11.482 1.00 86.50 91 LEU A CA 1
ATOM 740 C C . LEU A 1 91 ? 9.685 -5.308 -12.368 1.00 86.50 91 LEU A C 1
ATOM 742 O O . LEU A 1 91 ? 10.224 -6.236 -12.966 1.00 86.50 91 LEU A O 1
ATOM 746 N N . ILE A 1 92 ? 8.391 -5.018 -12.497 1.00 85.56 92 ILE A N 1
ATOM 747 C CA . ILE A 1 92 ? 7.495 -5.745 -13.393 1.00 85.56 92 ILE A CA 1
ATOM 748 C C . ILE A 1 92 ? 8.000 -5.779 -14.841 1.00 85.56 92 ILE A C 1
ATOM 750 O O . ILE A 1 92 ? 7.863 -6.791 -15.515 1.00 85.56 92 ILE A O 1
ATOM 754 N N . GLU A 1 93 ? 8.643 -4.703 -15.299 1.00 79.38 93 GLU A N 1
ATOM 755 C CA . GLU A 1 93 ? 9.174 -4.585 -16.663 1.00 79.38 93 GLU A CA 1
ATOM 756 C C . GLU A 1 93 ? 10.553 -5.239 -16.825 1.00 79.38 93 GLU A C 1
ATOM 758 O O . GLU A 1 93 ? 11.045 -5.392 -17.939 1.00 79.38 93 GLU A O 1
ATOM 763 N N . ARG A 1 94 ? 11.215 -5.583 -15.713 1.00 81.25 94 ARG A N 1
ATOM 764 C CA . ARG A 1 94 ? 12.630 -5.989 -15.689 1.00 81.25 94 ARG A CA 1
ATOM 765 C C . ARG A 1 94 ? 12.854 -7.426 -15.234 1.00 81.25 94 ARG A C 1
ATOM 767 O O . ARG A 1 94 ? 13.988 -7.896 -15.273 1.00 81.25 94 ARG A O 1
ATOM 774 N N . THR A 1 95 ? 11.821 -8.107 -14.746 1.00 77.12 95 THR A N 1
ATOM 775 C CA . THR A 1 95 ? 11.953 -9.442 -14.159 1.00 77.12 95 THR A CA 1
ATOM 776 C C . THR A 1 95 ? 11.641 -10.546 -15.171 1.00 77.12 95 THR A C 1
ATOM 778 O O . THR A 1 95 ? 10.733 -10.415 -15.983 1.00 77.12 95 THR A O 1
ATOM 781 N N . LEU A 1 96 ? 12.382 -11.656 -15.092 1.00 66.88 96 LEU A N 1
ATOM 782 C CA . LEU A 1 96 ? 12.060 -12.923 -15.773 1.00 66.88 96 LEU A CA 1
ATOM 783 C C . LEU A 1 96 ? 11.202 -13.854 -14.895 1.00 66.88 96 LEU A C 1
ATOM 785 O O . LEU A 1 96 ? 10.812 -14.934 -15.330 1.00 66.88 96 LEU A O 1
ATOM 789 N N . ARG A 1 97 ? 10.977 -13.474 -13.630 1.00 74.25 97 ARG A N 1
ATOM 790 C CA . ARG A 1 97 ? 10.147 -14.217 -12.670 1.00 74.25 97 ARG A CA 1
ATOM 791 C C . ARG A 1 97 ? 8.688 -13.790 -12.786 1.00 74.25 97 ARG A C 1
ATOM 793 O O . ARG A 1 97 ? 8.381 -12.847 -13.504 1.00 74.25 97 ARG A O 1
ATOM 800 N N . ASP A 1 98 ? 7.821 -14.473 -12.044 1.00 79.94 98 ASP A N 1
ATOM 801 C CA . ASP A 1 98 ? 6.385 -14.207 -12.005 1.00 79.94 98 ASP A CA 1
ATOM 802 C C . ASP A 1 98 ? 6.080 -12.695 -11.855 1.00 79.94 98 ASP A C 1
ATOM 804 O O . ASP A 1 98 ? 6.391 -12.098 -10.814 1.00 79.94 98 ASP A O 1
ATOM 808 N N . PRO A 1 99 ? 5.528 -12.047 -12.900 1.00 79.94 99 PRO A N 1
ATOM 809 C CA . PRO A 1 99 ? 5.251 -10.618 -12.891 1.00 79.94 99 PRO A CA 1
ATOM 810 C C . PRO A 1 99 ? 4.079 -10.259 -11.970 1.00 79.94 99 PRO A C 1
ATOM 812 O O . PRO A 1 99 ? 3.953 -9.094 -11.583 1.00 79.94 99 PRO A O 1
ATOM 815 N N . ASP A 1 100 ? 3.236 -11.220 -11.596 1.00 86.62 100 ASP A N 1
ATOM 816 C CA . ASP A 1 100 ? 1.983 -10.954 -10.892 1.00 86.62 100 ASP A CA 1
ATOM 817 C C . ASP A 1 100 ? 2.209 -10.544 -9.436 1.00 86.62 100 ASP A C 1
ATOM 819 O O . ASP A 1 100 ? 1.450 -9.738 -8.899 1.00 86.62 100 ASP A O 1
ATOM 823 N N . VAL A 1 101 ? 3.327 -10.965 -8.836 1.00 88.88 101 VAL A N 1
ATOM 824 C CA . VAL A 1 101 ? 3.771 -10.526 -7.497 1.00 88.88 101 VAL A CA 1
ATOM 825 C C . VAL A 1 101 ? 4.024 -9.010 -7.444 1.00 88.88 101 VAL A C 1
ATOM 827 O O . VAL A 1 101 ? 3.967 -8.396 -6.378 1.00 88.88 101 VAL A O 1
ATOM 830 N N . TYR A 1 102 ? 4.293 -8.383 -8.591 1.00 90.44 102 TYR A N 1
ATOM 831 C CA . TYR A 1 102 ? 4.584 -6.954 -8.702 1.00 90.44 102 TYR A CA 1
ATOM 832 C C . TYR A 1 102 ? 3.378 -6.117 -9.153 1.00 90.44 102 TYR A C 1
ATOM 834 O O . TYR A 1 102 ? 3.477 -4.885 -9.160 1.00 90.44 102 TYR A O 1
ATOM 842 N N . ARG A 1 103 ? 2.256 -6.750 -9.528 1.00 91.12 103 ARG A N 1
ATOM 843 C CA . ARG A 1 103 ? 1.038 -6.079 -10.008 1.00 91.12 103 ARG A CA 1
ATOM 844 C C . ARG A 1 103 ? 0.112 -5.719 -8.857 1.00 91.12 103 ARG A C 1
ATOM 846 O O . ARG A 1 103 ? -0.266 -6.561 -8.044 1.00 91.12 103 ARG A O 1
ATOM 853 N N . VAL A 1 104 ? -0.315 -4.461 -8.820 1.00 92.56 104 VAL A N 1
ATOM 854 C CA . VAL A 1 104 ? -1.271 -3.995 -7.810 1.00 92.56 104 VAL A CA 1
ATOM 855 C C . VAL A 1 104 ? -2.683 -4.527 -8.070 1.00 92.56 104 VAL A C 1
ATOM 857 O O . VAL A 1 104 ? -3.463 -4.694 -7.138 1.00 92.56 104 VAL A O 1
ATOM 860 N N . GLU A 1 105 ? -3.011 -4.826 -9.324 1.00 91.75 105 GLU A N 1
ATOM 861 C CA . GLU A 1 105 ? -4.297 -5.383 -9.733 1.00 91.75 105 GLU A CA 1
ATOM 862 C C . GLU A 1 105 ? -4.480 -6.800 -9.182 1.00 91.75 105 GLU A C 1
ATOM 864 O O . GLU A 1 105 ? -5.519 -7.098 -8.596 1.00 91.75 105 GLU A O 1
ATOM 869 N N . THR A 1 106 ? -3.448 -7.644 -9.281 1.00 91.94 106 THR A N 1
ATOM 870 C CA . THR A 1 106 ? -3.445 -8.987 -8.683 1.00 91.94 106 THR A CA 1
ATOM 871 C C . THR A 1 106 ? -3.616 -8.905 -7.169 1.00 91.94 106 THR A C 1
ATOM 873 O O . THR A 1 106 ? -4.439 -9.615 -6.592 1.00 91.94 106 THR A O 1
ATOM 876 N N . PHE A 1 107 ? -2.901 -7.978 -6.522 1.00 92.88 107 PHE A N 1
ATOM 877 C CA . PHE A 1 107 ? -3.065 -7.708 -5.095 1.00 92.88 107 PHE A CA 1
ATOM 878 C C . PHE A 1 107 ? -4.499 -7.284 -4.733 1.00 92.88 107 PHE A C 1
ATOM 880 O O . PHE A 1 107 ? -5.042 -7.760 -3.740 1.00 92.88 107 PHE A O 1
ATOM 887 N N . HIS A 1 108 ? -5.129 -6.418 -5.531 1.00 93.50 108 HIS A N 1
ATOM 888 C CA . HIS A 1 108 ? -6.513 -5.998 -5.311 1.00 93.50 108 HIS A CA 1
ATOM 889 C C . HIS A 1 108 ? -7.490 -7.171 -5.396 1.00 93.50 108 HIS A C 1
ATOM 891 O O . HIS A 1 108 ? -8.357 -7.297 -4.537 1.00 93.50 108 HIS A O 1
ATOM 897 N N . VAL A 1 109 ? -7.343 -8.033 -6.407 1.00 93.25 109 VAL A N 1
ATOM 898 C CA . VAL A 1 109 ? -8.185 -9.228 -6.552 1.00 93.25 109 VAL A CA 1
ATOM 899 C C . VAL A 1 109 ? -8.050 -10.123 -5.322 1.00 93.25 109 VAL A C 1
ATOM 901 O O . VAL A 1 109 ? -9.063 -10.506 -4.749 1.00 93.25 109 VAL A O 1
ATOM 904 N N . ALA A 1 110 ? -6.822 -10.385 -4.869 1.00 92.19 110 ALA A N 1
ATOM 905 C CA . ALA A 1 110 ? -6.573 -11.205 -3.685 1.00 92.19 110 ALA A CA 1
ATOM 906 C C . ALA A 1 110 ? -7.115 -10.584 -2.384 1.00 92.19 110 ALA A C 1
ATOM 908 O O . ALA A 1 110 ? -7.448 -11.305 -1.453 1.00 92.19 110 ALA A O 1
ATOM 909 N N . LEU A 1 111 ? -7.201 -9.254 -2.300 1.00 91.12 111 LEU A N 1
ATOM 910 C CA . LEU A 1 111 ? -7.704 -8.546 -1.120 1.00 91.12 111 LEU A CA 1
ATOM 911 C C . LEU A 1 111 ? -9.235 -8.603 -0.977 1.00 91.12 111 LEU A C 1
ATOM 913 O O . LEU A 1 111 ? -9.743 -8.455 0.132 1.00 91.12 111 LEU A O 1
ATOM 917 N N . VAL A 1 112 ? -9.956 -8.728 -2.094 1.00 87.06 112 VAL A N 1
ATOM 918 C CA . VAL A 1 112 ? -11.430 -8.689 -2.140 1.00 87.06 112 VAL A CA 1
ATOM 919 C C . VAL A 1 112 ? -12.053 -10.093 -2.106 1.00 87.06 112 VAL A C 1
ATOM 921 O O . VAL A 1 112 ? -13.257 -10.207 -1.877 1.00 87.06 112 VAL A O 1
ATOM 924 N N . GLN A 1 113 ? -11.255 -11.140 -2.334 1.00 77.75 113 GLN A N 1
ATOM 925 C CA . GLN A 1 113 ? -11.663 -12.544 -2.183 1.00 77.75 113 GLN A CA 1
ATOM 926 C C . GLN A 1 113 ? -11.938 -12.908 -0.722 1.00 77.75 113 GLN A C 1
ATOM 928 O O . GLN A 1 113 ? -12.913 -13.664 -0.509 1.00 77.75 113 GLN A O 1
#

pLDDT: mean 89.01, std 5.8, range [66.88, 95.75]